Protein AF-A0A2K0W1K9-F1 (afdb_monomer)

Secondary structure (DSSP, 8-state):
-PPPBSSBTTBGGG-BPPGGG-EE-TTS-EE-SHHHH-TTSGGG---TTS------PPPP--SGGGGG--EEEEETHHHHH-SSS---GGG---TT-SEEEEE-EEE-TTT--EEESSTTHHHHHHHHHTT--

Radius of gyration: 25.03 Å; Cα contacts (8 Å, |Δi|>4): 199; chains: 1; bounding box: 48×42×59 Å

Sequence (133 aa):
MLRTAACGKGSLGGKVKCPLNVCCSAYGYCGVEDDFCRAGNADNSCQNGFGSCAKIEPPSCGGCSAFARNIGYYQFANVRERHWNRITPKQIRTEGFTHLYGAFATIDPDTFAVKPWHEDDVKLYKEFTGLKK

Foldseek 3Di:
DQDAAQWACSHDVRQAADPPQAFQFLRRDGDQDCQQPPDDDNRSYGHPPRGDNDDDDDDDDPDPVVVVADEAEDELCLQVPDPPPRAQLLNDDCPPGPYYHYDDWDADPPPRDTGRPDPVCVVSVVSNVVVDD

Nearest PDB structures (foldseek):
  5y2a-assembly1_B  TM=8.809E-01  e=2.616E-02  Ostrinia furnacalis
  5y2c-assembly2_B  TM=8.609E-01  e=2.616E-02  Ostrinia furnacalis
  3wkz-assembly1_A  TM=8.749E-01  e=8.085E-02  Ostrinia furnacalis
  3wqw-assembly1_A  TM=8.053E-01  e=8.640E-02  Ostrinia furnacalis
  2xbu-assembly1_B  TM=3.204E-01  e=2.726E+00  Saccharomyces cerevisiae

Structure (mmCIF, N/CA/C/O backbone):
data_AF-A0A2K0W1K9-F1
#
_entry.id   AF-A0A2K0W1K9-F1
#
loop_
_atom_site.group_PDB
_atom_site.id
_atom_site.type_symbol
_atom_site.label_atom_id
_atom_site.label_alt_id
_atom_site.label_comp_id
_atom_site.label_asym_id
_atom_site.label_entity_id
_atom_site.label_seq_id
_atom_site.pdbx_PDB_ins_code
_atom_site.Cartn_x
_atom_site.Cartn_y
_atom_site.Cartn_z
_atom_site.occupancy
_atom_site.B_iso_or_equiv
_atom_site.auth_seq_id
_atom_site.auth_comp_id
_atom_site.auth_asym_id
_atom_site.auth_atom_id
_atom_site.pdbx_PDB_model_num
ATOM 1 N N . MET A 1 1 ? 31.777 -15.898 -26.075 1.00 48.44 1 MET A N 1
ATOM 2 C CA . MET A 1 1 ? 30.334 -15.591 -25.964 1.00 48.44 1 MET A CA 1
ATOM 3 C C . MET A 1 1 ? 30.170 -14.083 -26.056 1.00 48.44 1 MET A C 1
ATOM 5 O O . MET A 1 1 ? 30.691 -13.393 -25.188 1.00 48.44 1 MET A O 1
ATOM 9 N N . LEU A 1 2 ? 29.537 -13.563 -27.112 1.00 58.50 2 LEU A N 1
ATOM 10 C CA . LEU A 1 2 ? 29.183 -12.141 -27.166 1.00 58.50 2 LEU A CA 1
ATOM 11 C C . LEU A 1 2 ? 28.112 -11.898 -26.094 1.00 58.50 2 LEU A C 1
ATOM 13 O O . LEU A 1 2 ? 27.042 -12.506 -26.148 1.00 58.50 2 LEU A O 1
ATOM 17 N N . ARG A 1 3 ? 28.405 -11.068 -25.090 1.00 63.97 3 ARG A N 1
ATOM 18 C CA . ARG A 1 3 ? 27.390 -10.668 -24.110 1.00 63.97 3 ARG A CA 1
ATOM 19 C C . ARG A 1 3 ? 26.388 -9.766 -24.824 1.00 63.97 3 ARG A C 1
ATOM 21 O O . ARG A 1 3 ? 26.767 -8.731 -25.358 1.00 63.97 3 ARG A O 1
ATOM 28 N N . THR A 1 4 ? 25.136 -10.202 -24.871 1.00 83.94 4 THR A N 1
ATOM 29 C CA . THR A 1 4 ? 24.033 -9.423 -25.440 1.00 83.94 4 THR A CA 1
ATOM 30 C C . THR A 1 4 ? 23.512 -8.474 -24.368 1.00 83.94 4 THR A C 1
ATOM 32 O O . THR A 1 4 ? 23.322 -8.893 -23.227 1.00 83.94 4 THR A O 1
ATOM 35 N N . ALA A 1 5 ? 23.310 -7.205 -24.713 1.00 88.44 5 ALA A N 1
ATOM 36 C CA . ALA A 1 5 ? 22.776 -6.218 -23.782 1.00 88.44 5 ALA A CA 1
ATOM 37 C C . ALA A 1 5 ? 21.287 -6.457 -23.473 1.00 88.44 5 ALA A C 1
ATOM 39 O O . ALA A 1 5 ? 20.568 -7.058 -24.274 1.00 88.44 5 ALA A O 1
ATOM 40 N N . ALA A 1 6 ? 20.802 -5.949 -22.337 1.00 92.50 6 ALA A N 1
ATOM 41 C CA . ALA A 1 6 ? 19.397 -6.091 -21.952 1.00 92.50 6 ALA A CA 1
ATOM 42 C C . ALA A 1 6 ? 18.461 -5.236 -22.827 1.00 92.50 6 ALA A C 1
ATOM 44 O O . ALA A 1 6 ? 17.325 -5.627 -23.082 1.00 92.50 6 ALA A O 1
ATOM 45 N N . CYS A 1 7 ? 18.942 -4.091 -23.317 1.00 94.56 7 CYS A N 1
ATOM 46 C CA . CYS A 1 7 ? 18.199 -3.178 -24.183 1.00 94.56 7 CYS A CA 1
ATOM 47 C C . CYS A 1 7 ? 19.110 -2.524 -25.234 1.00 94.56 7 CYS A C 1
ATOM 49 O O . CYS A 1 7 ? 20.337 -2.649 -25.199 1.00 94.56 7 CYS A O 1
ATOM 51 N N . GLY A 1 8 ? 18.510 -1.801 -26.178 1.00 93.31 8 GLY A N 1
ATOM 52 C CA . GLY A 1 8 ? 19.248 -0.957 -27.109 1.00 93.31 8 GLY A CA 1
ATOM 53 C C . GLY A 1 8 ? 19.777 -1.699 -28.329 1.00 93.31 8 GLY A C 1
ATOM 54 O O . GLY A 1 8 ? 19.422 -2.847 -28.606 1.00 93.31 8 GLY A O 1
ATOM 55 N N . LYS A 1 9 ? 20.675 -1.051 -29.067 1.00 92.25 9 LYS A N 1
ATOM 56 C CA . LYS A 1 9 ? 21.266 -1.588 -30.303 1.00 92.25 9 LYS A CA 1
ATOM 57 C C . LYS A 1 9 ? 22.100 -2.853 -30.072 1.00 92.25 9 LYS A C 1
ATOM 59 O O . LYS A 1 9 ? 22.201 -3.678 -30.972 1.00 92.25 9 LYS A O 1
ATOM 64 N N . GLY A 1 10 ? 22.669 -3.011 -28.873 1.00 90.56 10 GLY A N 1
ATOM 65 C CA . GLY A 1 10 ? 23.445 -4.190 -28.468 1.00 90.56 10 GLY A CA 1
ATOM 66 C C . GLY A 1 10 ? 22.608 -5.360 -27.937 1.00 90.56 10 GLY A C 1
ATOM 67 O O . GLY A 1 10 ? 23.174 -6.374 -27.530 1.00 90.56 10 GLY A O 1
ATOM 68 N N . SER A 1 11 ? 21.280 -5.216 -27.885 1.00 93.06 11 SER A N 1
ATOM 69 C CA . SER A 1 11 ? 20.370 -6.277 -27.443 1.00 93.06 11 SER A CA 1
ATOM 70 C C . SER A 1 11 ? 20.129 -7.338 -28.516 1.00 93.06 11 SER A C 1
ATOM 72 O O . SER A 1 11 ? 20.564 -7.201 -29.662 1.00 93.06 11 SER A O 1
ATOM 74 N N . LEU A 1 12 ? 19.408 -8.404 -28.160 1.00 89.25 12 LEU A N 1
ATOM 75 C CA . LEU A 1 12 ? 19.073 -9.478 -29.090 1.00 89.25 12 LEU A CA 1
ATOM 76 C C . LEU A 1 12 ? 18.251 -8.909 -30.258 1.00 89.25 12 LEU A C 1
ATOM 78 O O . LEU A 1 12 ? 17.145 -8.403 -30.074 1.00 89.25 12 LEU A O 1
ATOM 82 N N . GLY A 1 13 ? 18.821 -8.946 -31.464 1.00 88.50 13 GLY A N 1
ATOM 83 C CA . GLY A 1 13 ? 18.211 -8.347 -32.654 1.00 88.50 13 GLY A CA 1
ATOM 84 C C . GLY A 1 13 ? 18.190 -6.812 -32.666 1.00 88.50 13 GLY A C 1
ATOM 85 O O . GLY A 1 13 ? 17.554 -6.238 -33.546 1.00 88.50 13 GLY A O 1
ATOM 86 N N . GLY A 1 14 ? 18.860 -6.149 -31.714 1.00 91.06 14 GLY A N 1
ATOM 87 C CA . GLY A 1 14 ? 19.068 -4.698 -31.676 1.00 91.06 14 GLY A CA 1
ATOM 88 C C . GLY A 1 14 ? 17.794 -3.860 -31.560 1.00 91.06 14 GLY A C 1
ATOM 89 O O . GLY A 1 14 ? 17.777 -2.716 -32.006 1.00 91.06 14 GLY A O 1
ATOM 90 N N . LYS A 1 15 ? 16.707 -4.436 -31.030 1.00 92.25 15 LYS A N 1
ATOM 91 C CA . LYS A 1 15 ? 15.361 -3.827 -31.009 1.00 92.25 15 LYS A CA 1
ATOM 92 C C . LYS A 1 15 ? 14.708 -3.808 -29.622 1.00 92.25 15 LYS A C 1
ATOM 94 O O . LYS A 1 15 ? 13.598 -3.296 -29.491 1.00 92.25 15 LYS A O 1
ATOM 99 N N . VAL A 1 16 ? 15.364 -4.351 -28.594 1.00 95.31 16 VAL A N 1
ATOM 100 C CA . VAL A 1 16 ? 14.768 -4.492 -27.258 1.00 95.31 16 VAL A CA 1
ATOM 101 C C . VAL A 1 16 ? 14.744 -3.146 -26.536 1.00 95.31 16 VAL A C 1
ATOM 103 O O . VAL A 1 16 ? 15.778 -2.501 -26.372 1.00 95.31 16 VAL A O 1
ATOM 106 N N . LYS A 1 17 ? 13.555 -2.728 -26.095 1.00 95.69 17 LYS A N 1
ATOM 107 C CA . LYS A 1 17 ? 13.334 -1.511 -25.302 1.00 95.69 17 LYS A CA 1
ATOM 108 C C . LYS A 1 17 ? 13.210 -1.840 -23.819 1.00 95.69 17 LYS A C 1
ATOM 110 O O . LYS A 1 17 ? 12.866 -2.965 -23.461 1.00 95.69 17 LYS A O 1
ATOM 115 N N . CYS A 1 18 ? 13.424 -0.842 -22.971 1.00 93.94 18 CYS A N 1
ATOM 116 C CA . CYS A 1 18 ? 13.203 -0.993 -21.540 1.00 93.94 18 CYS A CA 1
ATOM 117 C C . CYS A 1 18 ? 11.705 -1.029 -21.170 1.00 93.94 18 CYS A C 1
ATOM 119 O O . CYS A 1 18 ? 10.907 -0.289 -21.758 1.00 93.94 18 CYS A O 1
ATOM 121 N N . PRO A 1 19 ? 11.307 -1.847 -20.174 1.00 91.62 19 PRO A N 1
ATOM 122 C CA . PRO A 1 19 ? 9.971 -1.793 -19.581 1.00 91.62 19 PRO A CA 1
ATOM 123 C C . PRO A 1 19 ? 9.644 -0.399 -19.031 1.00 91.62 19 PRO A C 1
ATOM 125 O O . PRO A 1 19 ? 10.545 0.368 -18.702 1.00 91.62 19 PRO A O 1
ATOM 128 N N . LEU A 1 20 ? 8.354 -0.059 -18.931 1.00 90.50 20 LEU A N 1
ATOM 129 C CA . LEU A 1 20 ? 7.877 1.250 -18.443 1.00 90.50 20 LEU A CA 1
ATOM 130 C C . LEU A 1 20 ? 8.439 2.467 -19.213 1.00 90.50 20 LEU A C 1
ATOM 132 O O . LEU A 1 20 ? 8.334 3.594 -18.742 1.00 90.50 20 LEU A O 1
ATOM 136 N N . ASN A 1 21 ? 9.013 2.247 -20.404 1.00 91.75 21 ASN A N 1
ATOM 137 C CA . ASN A 1 21 ? 9.648 3.271 -21.236 1.00 91.75 21 ASN A CA 1
ATOM 138 C C . ASN A 1 21 ? 10.774 4.050 -20.524 1.00 91.75 21 ASN A C 1
ATOM 140 O O . ASN A 1 21 ? 11.067 5.189 -20.892 1.00 91.75 21 ASN A O 1
ATOM 144 N N . VAL A 1 22 ? 11.415 3.441 -19.520 1.00 93.00 22 VAL A N 1
ATOM 145 C CA . VAL A 1 22 ? 12.587 4.034 -18.860 1.00 93.00 22 VAL A CA 1
ATOM 146 C C . VAL A 1 22 ? 13.781 4.056 -19.808 1.00 93.00 22 VAL A C 1
ATOM 148 O O . VAL A 1 22 ? 13.768 3.414 -20.860 1.00 93.00 22 VAL A O 1
ATOM 151 N N . CYS A 1 23 ? 14.815 4.812 -19.471 1.00 93.75 23 CYS A N 1
ATOM 152 C CA . CYS A 1 23 ? 15.941 4.988 -20.361 1.00 93.75 23 CYS A CA 1
ATOM 153 C C . CYS A 1 23 ? 16.766 3.704 -20.538 1.00 93.75 23 CYS A C 1
ATOM 155 O O . CYS A 1 23 ? 17.060 3.006 -19.571 1.00 93.75 23 CYS A O 1
ATOM 157 N N . CYS A 1 24 ? 17.185 3.433 -21.778 1.00 94.00 24 CYS A N 1
ATOM 158 C CA . CYS A 1 24 ? 18.219 2.451 -22.080 1.00 94.00 24 CYS A CA 1
ATOM 159 C C . CYS A 1 24 ? 19.581 3.151 -22.177 1.00 94.00 24 CYS A C 1
ATOM 161 O O . CYS A 1 24 ? 19.789 3.927 -23.111 1.00 94.00 24 CYS A O 1
ATOM 163 N N . SER A 1 25 ? 20.502 2.887 -21.250 1.00 91.06 25 SER A N 1
ATOM 164 C CA . SER A 1 25 ? 21.840 3.497 -21.246 1.00 91.06 25 SER A CA 1
ATOM 165 C C . SER A 1 25 ? 22.686 3.061 -22.443 1.00 91.06 25 SER A C 1
ATOM 167 O O . SER A 1 25 ? 22.387 2.060 -23.101 1.00 91.06 25 SER A O 1
ATOM 169 N N . ALA A 1 26 ? 23.799 3.750 -22.703 1.00 88.12 26 ALA A N 1
ATOM 170 C CA . ALA A 1 26 ? 24.754 3.372 -23.750 1.00 88.12 26 ALA A CA 1
ATOM 171 C C . ALA A 1 26 ? 25.307 1.942 -23.573 1.00 88.12 26 ALA A C 1
ATOM 173 O O . ALA A 1 26 ? 25.553 1.245 -24.557 1.00 88.12 26 ALA A O 1
ATOM 174 N N . TYR A 1 27 ? 25.407 1.472 -22.326 1.00 88.69 27 TYR A N 1
ATOM 175 C CA . TYR A 1 27 ? 25.841 0.115 -21.975 1.00 88.69 27 TYR A CA 1
ATOM 176 C C . TYR A 1 27 ? 24.727 -0.941 -22.047 1.00 88.69 27 TYR A C 1
ATOM 178 O O . TYR A 1 27 ? 24.984 -2.127 -21.843 1.00 88.69 27 TYR A O 1
ATOM 186 N N . GLY A 1 28 ? 23.495 -0.525 -22.353 1.00 91.44 28 GLY A N 1
ATOM 187 C CA . GLY A 1 28 ? 22.368 -1.418 -22.590 1.00 91.44 28 GLY A CA 1
ATOM 188 C C . GLY A 1 28 ? 21.712 -1.959 -21.318 1.00 91.44 28 GLY A C 1
ATOM 189 O O . GLY A 1 28 ? 21.282 -3.115 -21.290 1.00 91.44 28 GLY A O 1
ATOM 190 N N . TYR A 1 29 ? 21.621 -1.104 -20.294 1.00 92.06 29 TYR A N 1
ATOM 191 C CA . TYR A 1 29 ? 20.866 -1.324 -19.059 1.00 92.06 29 TYR A CA 1
ATOM 192 C C . TYR A 1 29 ? 19.699 -0.337 -18.951 1.00 92.06 29 TYR A C 1
ATOM 194 O O . TYR A 1 29 ? 19.759 0.762 -19.500 1.00 92.06 29 TYR A O 1
ATOM 202 N N . CYS A 1 30 ? 18.656 -0.721 -18.216 1.00 93.25 30 CYS A N 1
ATOM 203 C CA . CYS A 1 30 ? 17.455 0.087 -18.013 1.00 93.25 30 CYS A CA 1
ATOM 204 C C . CYS A 1 30 ? 17.502 0.844 -16.684 1.00 93.25 30 CYS A C 1
ATOM 206 O O . CYS A 1 30 ? 17.763 0.221 -15.658 1.00 93.25 30 CYS A O 1
ATOM 208 N N . GLY A 1 31 ? 17.195 2.142 -16.698 1.00 91.75 31 GLY A N 1
ATOM 209 C CA . GLY A 1 31 ? 17.183 2.978 -15.495 1.00 91.75 31 GLY A CA 1
ATOM 210 C C . GLY A 1 31 ? 16.592 4.367 -15.729 1.00 91.75 31 GLY A C 1
ATOM 211 O O . GLY A 1 31 ? 16.234 4.729 -16.852 1.00 91.75 31 GLY A O 1
ATOM 212 N N . VAL A 1 32 ? 16.454 5.135 -14.650 1.00 89.44 32 VAL A N 1
ATOM 213 C CA . VAL A 1 32 ? 15.889 6.505 -14.655 1.00 89.44 32 VAL A CA 1
ATOM 214 C C . VAL A 1 32 ? 16.808 7.521 -13.982 1.00 89.44 32 VAL A C 1
ATOM 216 O O . VAL A 1 32 ? 16.548 8.726 -14.008 1.00 89.44 32 VAL A O 1
ATOM 219 N N . GLU A 1 33 ? 17.870 7.030 -13.357 1.00 87.50 33 GLU A N 1
ATOM 220 C CA . GLU A 1 33 ? 18.858 7.810 -12.650 1.00 87.50 33 GLU A CA 1
ATOM 221 C C . GLU A 1 33 ? 19.718 8.610 -13.626 1.00 87.50 33 GLU A C 1
ATOM 223 O O . GLU A 1 33 ? 19.755 8.398 -14.842 1.00 87.50 33 GLU A O 1
ATOM 228 N N . ASP A 1 34 ? 20.453 9.551 -13.061 1.00 85.62 34 ASP A N 1
ATOM 229 C CA . ASP A 1 34 ? 21.283 10.476 -13.814 1.00 85.62 34 ASP A CA 1
ATOM 230 C C . ASP A 1 34 ? 22.371 9.772 -14.649 1.00 85.62 34 ASP A C 1
ATOM 232 O O . ASP A 1 34 ? 22.716 10.266 -15.721 1.00 85.62 34 ASP A O 1
ATOM 236 N N . ASP A 1 35 ? 22.836 8.592 -14.231 1.00 81.06 35 ASP A N 1
ATOM 237 C CA . ASP A 1 35 ? 23.789 7.761 -14.986 1.00 81.06 35 ASP A CA 1
ATOM 238 C C . ASP A 1 35 ? 23.210 7.196 -16.298 1.00 81.06 35 ASP A C 1
ATOM 240 O O . ASP A 1 35 ? 23.955 6.785 -17.185 1.00 81.06 35 ASP A O 1
ATOM 244 N N . PHE A 1 36 ? 21.884 7.200 -16.444 1.00 88.25 36 PHE A N 1
ATOM 245 C CA . PHE A 1 36 ? 21.175 6.796 -17.660 1.00 88.25 36 PHE A CA 1
ATOM 246 C C . PHE A 1 36 ? 20.737 8.009 -18.484 1.00 88.25 36 PHE A C 1
ATOM 248 O O . PHE A 1 36 ? 20.636 7.930 -19.709 1.00 88.25 36 PHE A O 1
ATOM 255 N N . CYS A 1 37 ? 20.433 9.117 -17.800 1.00 85.38 37 CYS A N 1
ATOM 256 C CA . CYS A 1 37 ? 19.663 10.216 -18.365 1.00 85.38 37 CYS A CA 1
ATOM 257 C C . CYS A 1 37 ? 20.375 11.560 -18.493 1.00 85.38 37 CYS A C 1
ATOM 259 O O . CYS A 1 37 ? 19.808 12.484 -19.084 1.00 85.38 37 CYS A O 1
ATOM 261 N N . ARG A 1 38 ? 21.607 11.704 -18.000 1.00 77.56 38 ARG A N 1
ATOM 262 C CA . ARG A 1 38 ? 22.382 12.930 -18.218 1.00 77.56 38 ARG A CA 1
ATOM 263 C C . ARG A 1 38 ? 22.966 12.967 -19.630 1.00 77.56 38 ARG A C 1
ATOM 265 O O . ARG A 1 38 ? 23.871 12.213 -19.978 1.00 77.56 38 ARG A O 1
ATOM 272 N N . ALA A 1 39 ? 22.498 13.921 -20.432 1.00 60.81 39 ALA A N 1
ATOM 273 C CA . ALA A 1 39 ? 23.146 14.287 -21.685 1.00 60.81 39 ALA A CA 1
ATOM 274 C C . ALA A 1 39 ? 24.468 15.013 -21.380 1.00 60.81 39 ALA A C 1
ATOM 276 O O . ALA A 1 39 ? 24.460 16.086 -20.781 1.00 60.81 39 ALA A O 1
ATOM 277 N N . GLY A 1 40 ? 25.604 14.430 -21.766 1.00 54.25 40 GLY A N 1
ATOM 278 C CA . GLY A 1 40 ? 26.900 15.095 -21.592 1.00 54.25 40 GLY A CA 1
ATOM 279 C C . GLY A 1 40 ? 28.121 14.238 -21.897 1.00 54.25 40 GLY A C 1
ATOM 280 O O . GLY A 1 40 ? 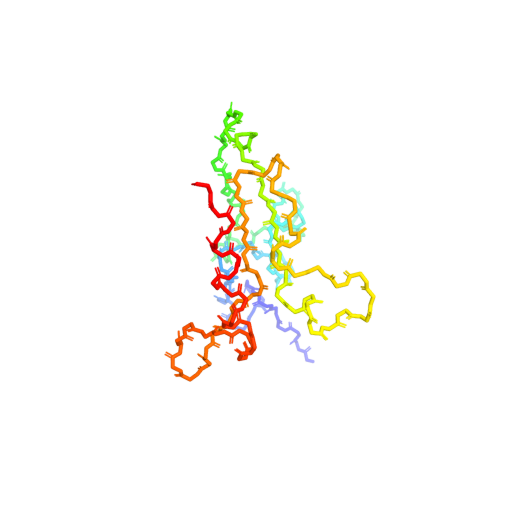29.094 14.762 -22.420 1.00 54.25 40 GLY A O 1
ATOM 281 N N . ASN A 1 41 ? 28.047 12.925 -21.674 1.00 54.19 41 ASN A N 1
ATOM 282 C CA . ASN A 1 41 ? 29.110 11.981 -22.022 1.00 54.19 41 ASN A CA 1
ATOM 283 C C . ASN A 1 41 ? 28.487 10.838 -22.832 1.00 54.19 41 ASN A C 1
ATOM 285 O O . ASN A 1 41 ? 27.440 10.322 -22.440 1.00 54.19 41 ASN A O 1
ATOM 289 N N . ALA A 1 42 ? 29.097 10.451 -23.958 1.00 56.34 42 ALA A N 1
ATOM 290 C CA . ALA A 1 42 ? 28.593 9.380 -24.831 1.00 56.34 42 ALA A CA 1
ATOM 291 C C . ALA A 1 42 ? 28.293 8.072 -24.064 1.00 56.34 42 ALA A C 1
ATOM 293 O O . ALA A 1 42 ? 27.372 7.341 -24.426 1.00 56.34 42 ALA A O 1
ATOM 294 N N . ASP A 1 43 ? 29.001 7.867 -22.954 1.00 57.84 43 ASP A N 1
ATOM 295 C CA . ASP A 1 43 ? 28.923 6.730 -22.040 1.00 57.84 43 ASP A CA 1
ATOM 296 C C . ASP A 1 43 ? 27.637 6.660 -21.189 1.00 57.84 43 ASP A C 1
ATOM 298 O O . ASP A 1 43 ? 27.189 5.567 -20.856 1.00 57.84 43 ASP A O 1
ATOM 302 N N . ASN A 1 44 ? 26.982 7.789 -20.889 1.00 63.38 44 ASN A N 1
ATOM 303 C CA . ASN A 1 44 ? 25.813 7.851 -19.986 1.00 63.38 44 ASN A CA 1
ATOM 304 C C . ASN A 1 44 ? 24.542 8.348 -20.695 1.00 63.38 44 ASN A C 1
ATOM 306 O O . ASN A 1 44 ? 23.610 8.852 -20.071 1.00 63.38 44 ASN A O 1
ATOM 310 N N . SER A 1 45 ? 24.518 8.254 -22.027 1.00 80.88 45 SER A N 1
ATOM 311 C CA . SER A 1 45 ? 23.410 8.757 -22.834 1.00 80.88 45 SER A CA 1
ATOM 312 C C . SER A 1 45 ? 22.309 7.718 -23.038 1.00 80.88 45 SER A C 1
ATOM 314 O O . SER A 1 45 ? 22.564 6.521 -23.211 1.00 80.88 45 SER A O 1
ATOM 316 N N . CYS A 1 46 ? 21.070 8.203 -23.076 1.00 90.19 46 CYS A N 1
ATOM 317 C CA . CYS A 1 46 ? 19.924 7.390 -23.433 1.00 90.19 46 CYS A CA 1
ATOM 318 C C . CYS A 1 46 ? 19.936 7.032 -24.917 1.00 90.19 46 CYS A C 1
ATOM 320 O O . CYS A 1 46 ? 19.956 7.912 -25.780 1.00 90.19 46 CYS A O 1
ATOM 322 N N . GLN A 1 47 ? 19.868 5.742 -25.240 1.00 90.69 47 GLN A N 1
ATOM 323 C CA . GLN A 1 47 ? 19.785 5.295 -26.623 1.00 90.69 47 GLN A CA 1
ATOM 324 C C . GLN A 1 47 ? 18.446 5.721 -27.244 1.00 90.69 47 GLN A C 1
ATOM 326 O O . GLN A 1 47 ? 17.379 5.213 -26.891 1.00 90.69 47 GLN A O 1
ATOM 331 N N . ASN A 1 48 ? 18.515 6.623 -28.226 1.00 89.50 48 ASN A N 1
ATOM 332 C CA . ASN A 1 48 ? 17.351 7.116 -28.965 1.00 89.50 48 ASN A CA 1
ATOM 333 C C . ASN A 1 48 ? 16.489 5.968 -29.512 1.00 89.50 48 ASN A C 1
ATOM 335 O O . ASN A 1 48 ? 16.980 5.091 -30.224 1.00 89.50 48 ASN A O 1
ATOM 339 N N . GLY A 1 49 ? 15.191 6.000 -29.198 1.00 90.25 49 GLY A N 1
ATOM 340 C CA . GLY A 1 49 ? 14.211 5.001 -29.633 1.00 90.25 49 GLY A CA 1
ATOM 341 C C . GLY A 1 49 ? 14.075 3.775 -28.722 1.00 90.25 49 GLY A C 1
ATOM 342 O O . GLY A 1 49 ? 13.168 2.971 -28.950 1.00 90.25 49 GLY A O 1
ATOM 343 N N . PHE A 1 50 ? 14.906 3.650 -27.680 1.00 93.31 50 PHE A N 1
ATOM 344 C CA . PHE A 1 50 ? 14.926 2.496 -26.769 1.00 93.31 50 PHE A CA 1
ATOM 345 C C . PHE A 1 50 ? 14.455 2.793 -25.339 1.00 93.31 50 PHE A C 1
ATOM 347 O O . PHE A 1 50 ? 14.389 1.873 -24.522 1.00 93.31 50 PHE A O 1
ATOM 354 N N . GLY A 1 51 ? 14.095 4.045 -25.060 1.00 92.31 51 GLY A N 1
ATOM 355 C CA . GLY A 1 51 ? 13.616 4.509 -23.763 1.00 92.31 51 GLY A CA 1
ATOM 356 C C . GLY A 1 51 ? 13.442 6.025 -23.729 1.00 92.31 51 GLY A C 1
ATOM 357 O O . GLY A 1 51 ? 13.657 6.699 -24.740 1.00 92.31 51 GLY A O 1
ATOM 358 N N . SER A 1 52 ? 13.066 6.554 -22.567 1.00 89.38 52 SER A N 1
ATOM 359 C CA . SER A 1 52 ? 12.897 7.986 -22.329 1.00 89.38 52 SER A CA 1
ATOM 360 C C . SER A 1 52 ? 13.497 8.412 -20.992 1.00 89.38 52 SER A C 1
ATOM 362 O O . SER A 1 52 ? 13.444 7.678 -20.009 1.00 89.38 52 SER A O 1
ATOM 364 N N . CYS A 1 53 ? 14.016 9.638 -20.968 1.00 88.62 53 CYS A N 1
ATOM 365 C CA . CYS A 1 53 ? 14.440 10.343 -19.757 1.00 88.62 53 CYS A CA 1
ATOM 366 C C . CYS A 1 53 ? 13.420 11.375 -19.278 1.00 88.62 53 CYS A C 1
ATOM 368 O O . CYS A 1 53 ? 13.724 12.203 -18.421 1.00 88.62 53 CYS A O 1
ATOM 370 N N . ALA A 1 54 ? 12.213 11.351 -19.848 1.00 86.56 54 ALA A N 1
ATOM 371 C CA . ALA A 1 54 ? 11.120 12.186 -19.390 1.00 86.56 54 ALA A CA 1
ATOM 372 C C . ALA A 1 54 ? 10.771 11.814 -17.942 1.00 86.56 54 ALA A C 1
ATOM 374 O O . ALA A 1 54 ? 10.251 10.730 -17.676 1.00 86.56 54 ALA A O 1
ATOM 375 N N . LYS A 1 55 ? 11.058 12.728 -17.013 1.00 81.31 55 LYS A N 1
ATOM 376 C CA . LYS A 1 55 ? 10.600 12.632 -15.629 1.00 81.31 55 LYS A CA 1
ATOM 377 C C . LYS A 1 55 ? 9.155 13.126 -15.587 1.00 81.31 55 LYS A C 1
ATOM 379 O O . LYS A 1 55 ? 8.866 14.248 -15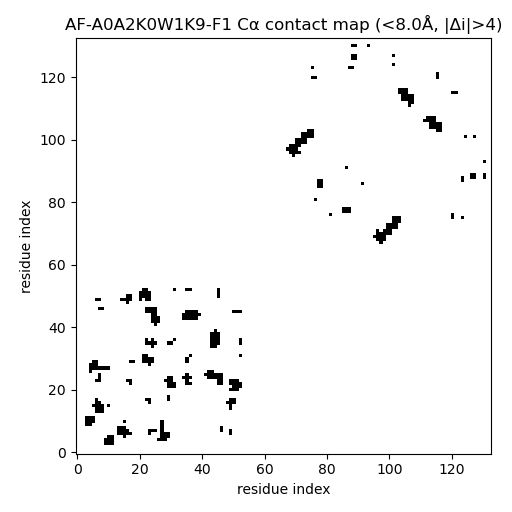.998 1.00 81.31 55 LYS A O 1
ATOM 384 N N . ILE A 1 56 ? 8.243 12.259 -15.154 1.00 80.81 56 ILE A N 1
ATOM 385 C CA . ILE A 1 56 ? 6.875 12.667 -14.835 1.00 80.81 56 ILE A CA 1
ATOM 386 C C . ILE A 1 56 ? 6.945 13.256 -13.435 1.00 80.81 56 ILE A C 1
ATOM 388 O O . ILE A 1 56 ? 7.094 12.516 -12.463 1.00 80.81 56 ILE A O 1
ATOM 392 N N . GLU A 1 57 ? 6.878 14.580 -13.342 1.00 80.75 57 GLU A N 1
ATOM 393 C CA . GLU A 1 57 ? 6.788 15.232 -12.043 1.00 80.75 57 GLU A CA 1
ATOM 394 C C . GLU A 1 57 ? 5.465 14.821 -11.387 1.00 80.75 57 GLU A C 1
ATOM 396 O O . GLU A 1 57 ? 4.398 14.984 -11.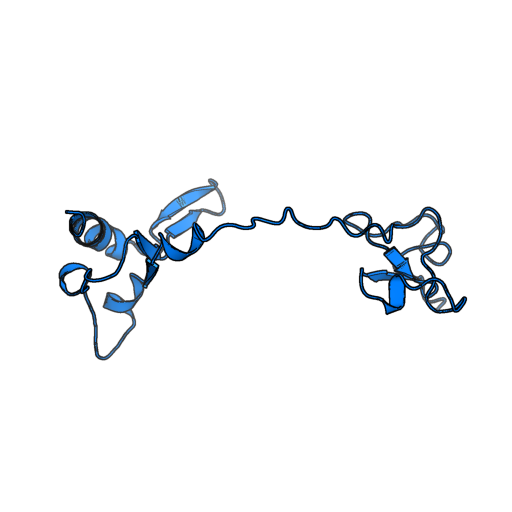998 1.00 80.75 57 GLU A O 1
ATOM 401 N N . PRO A 1 58 ? 5.501 14.243 -10.174 1.00 79.62 58 PRO A N 1
ATOM 402 C CA . PRO A 1 58 ? 4.275 13.919 -9.475 1.00 79.62 58 PRO A CA 1
ATOM 403 C C . PRO A 1 58 ? 3.494 15.218 -9.230 1.00 79.62 58 PRO A C 1
ATOM 405 O O . PRO A 1 58 ? 4.100 16.265 -8.979 1.00 79.62 58 PRO A O 1
ATOM 408 N N . PRO A 1 59 ? 2.151 15.183 -9.280 1.00 81.94 59 PRO A N 1
ATOM 409 C CA . PRO A 1 59 ? 1.357 16.352 -8.935 1.00 81.94 59 PRO A CA 1
ATOM 410 C C . PRO A 1 59 ? 1.738 16.826 -7.529 1.00 81.94 59 PRO A C 1
ATOM 412 O O . PRO A 1 59 ? 1.755 16.039 -6.579 1.00 81.94 59 PRO A O 1
ATOM 415 N N . SER A 1 60 ? 2.059 18.112 -7.397 1.00 79.00 60 SER A N 1
ATOM 416 C CA . SER A 1 60 ? 2.367 18.718 -6.108 1.00 79.00 60 SER A CA 1
ATOM 417 C C . SER A 1 60 ? 1.092 19.274 -5.474 1.00 79.00 60 SER A C 1
ATOM 419 O O . SER A 1 60 ? 0.293 19.966 -6.105 1.00 79.00 60 SER A O 1
ATOM 421 N N . CYS A 1 61 ? 0.889 18.956 -4.198 1.00 77.25 61 CYS A N 1
ATOM 422 C CA . CYS A 1 61 ? -0.236 19.448 -3.411 1.00 77.25 61 CYS A CA 1
ATOM 423 C C . CYS A 1 61 ? 0.302 20.444 -2.377 1.00 77.25 61 CYS A C 1
ATOM 425 O O . CYS A 1 61 ? 0.954 20.040 -1.420 1.00 77.25 61 CYS A O 1
ATOM 427 N N . GLY A 1 62 ? 0.029 21.740 -2.541 1.00 77.88 62 GLY A N 1
ATOM 428 C CA . GLY A 1 62 ? 0.522 22.803 -1.646 1.00 77.88 62 GLY A CA 1
ATOM 429 C C . GLY A 1 62 ? -0.276 23.000 -0.348 1.00 77.88 62 GLY A C 1
ATOM 430 O O . GLY A 1 62 ? -0.319 24.111 0.169 1.00 77.88 62 GLY A O 1
ATOM 431 N N . GLY A 1 63 ? -0.972 21.973 0.148 1.00 81.44 63 GLY A N 1
ATOM 432 C CA . GLY A 1 63 ? -1.932 22.099 1.250 1.00 81.44 63 GLY A CA 1
ATOM 433 C C . GLY A 1 63 ? -1.581 21.282 2.493 1.00 81.44 63 GLY A C 1
ATOM 434 O O . GLY A 1 63 ? -0.917 20.254 2.429 1.00 81.44 63 GLY A O 1
ATOM 435 N N . CYS A 1 64 ? -2.127 21.699 3.633 1.00 79.94 64 CYS A N 1
ATOM 436 C CA . CYS A 1 64 ? -1.988 21.030 4.930 1.00 79.94 64 CYS A CA 1
ATOM 437 C 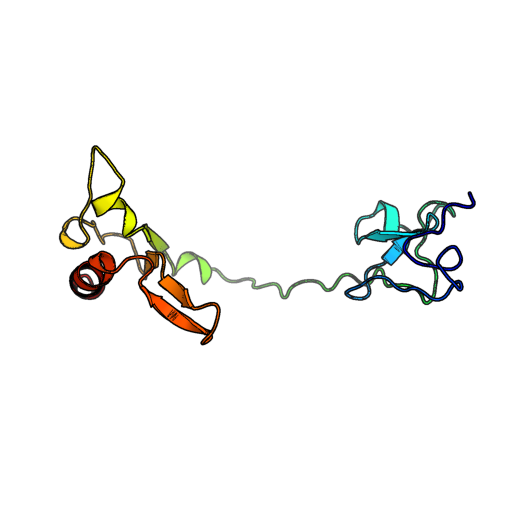C . CYS A 1 64 ? -2.987 19.875 5.147 1.00 79.94 64 CYS A C 1
ATOM 439 O O . CYS A 1 64 ? -3.156 19.404 6.269 1.00 79.94 64 CYS A O 1
ATOM 441 N N . SER A 1 65 ? -3.673 19.414 4.096 1.00 81.19 65 SER A N 1
ATOM 442 C CA . SER A 1 65 ? -4.729 18.392 4.183 1.00 81.19 65 SER A CA 1
ATOM 443 C C . SER A 1 65 ? -4.228 17.053 4.734 1.00 81.19 65 SER A C 1
ATOM 445 O O . SER A 1 65 ? -4.992 16.332 5.373 1.00 81.19 65 SER A O 1
ATOM 447 N N . ALA A 1 66 ? -2.938 16.748 4.563 1.00 78.19 66 ALA A N 1
ATOM 448 C CA . ALA A 1 66 ? -2.293 15.598 5.189 1.00 78.19 66 ALA A CA 1
ATOM 449 C C . ALA A 1 66 ? -2.340 15.662 6.728 1.00 78.19 66 ALA A C 1
ATOM 451 O O . ALA A 1 66 ? -2.572 14.640 7.366 1.00 78.19 66 ALA A O 1
ATOM 452 N N . PHE A 1 67 ? -2.216 16.853 7.328 1.00 84.00 67 PHE A N 1
ATOM 453 C CA . PHE A 1 67 ? -2.253 17.036 8.786 1.00 84.00 67 PHE A CA 1
ATOM 454 C C . PHE A 1 67 ? -3.656 16.887 9.385 1.00 84.00 67 PHE A C 1
ATOM 456 O O . PHE A 1 67 ? -3.790 16.689 10.589 1.00 84.00 67 PHE A O 1
ATOM 463 N N . ALA A 1 68 ? -4.710 16.918 8.562 1.00 87.25 68 ALA A N 1
ATOM 464 C CA . ALA A 1 68 ? -6.066 16.603 9.012 1.00 87.25 68 ALA A CA 1
ATOM 465 C C . ALA A 1 68 ? -6.254 15.102 9.310 1.00 87.25 68 ALA A C 1
ATOM 467 O O . ALA A 1 68 ? -7.306 14.686 9.801 1.00 87.25 68 ALA A O 1
ATOM 468 N N . ARG A 1 69 ? -5.263 14.262 8.983 1.00 91.25 69 ARG A N 1
ATOM 469 C CA . ARG A 1 69 ? -5.326 12.817 9.174 1.00 91.25 69 ARG A CA 1
ATOM 470 C C . ARG A 1 69 ? -4.224 12.351 10.114 1.00 91.25 69 ARG A C 1
ATOM 472 O O . ARG A 1 69 ? -3.048 12.542 9.841 1.00 91.25 69 ARG A O 1
ATOM 479 N N . ASN A 1 70 ? -4.621 11.664 11.178 1.00 93.75 70 ASN A N 1
ATOM 480 C CA . ASN A 1 70 ? -3.718 10.863 11.990 1.00 93.75 70 ASN A CA 1
ATOM 481 C C . ASN A 1 70 ? -4.196 9.413 11.909 1.00 93.75 70 ASN A C 1
ATOM 483 O O . ASN A 1 70 ? -5.284 9.089 12.395 1.00 93.75 70 ASN A O 1
ATOM 487 N N . ILE A 1 71 ? -3.431 8.580 11.205 1.00 95.44 71 ILE A N 1
ATOM 488 C CA . ILE A 1 71 ? -3.828 7.225 10.816 1.00 95.44 71 ILE A CA 1
ATOM 489 C C . ILE A 1 71 ? -2.969 6.222 11.579 1.00 95.44 71 ILE A C 1
ATOM 491 O O . ILE A 1 71 ? -1.751 6.200 11.418 1.00 95.44 71 ILE A O 1
ATOM 495 N N . GLY A 1 72 ? -3.607 5.372 12.378 1.00 95.69 72 GLY A N 1
ATOM 496 C CA . GLY A 1 72 ? -2.949 4.242 13.030 1.00 95.69 72 GLY A CA 1
ATOM 497 C C . GLY A 1 72 ? -3.208 2.934 12.286 1.00 95.69 72 GLY A C 1
ATOM 498 O O . GLY A 1 72 ? -4.309 2.704 11.790 1.00 95.69 72 GLY A O 1
ATOM 499 N N . TYR A 1 73 ? -2.211 2.053 12.248 1.00 96.94 73 TYR A N 1
ATOM 500 C CA . TYR A 1 73 ? -2.369 0.674 11.782 1.00 96.94 73 TYR A CA 1
ATOM 501 C C . TYR A 1 73 ? -2.352 -0.268 12.981 1.00 96.94 73 TYR A C 1
ATOM 503 O O . TYR A 1 73 ? -1.450 -0.203 13.816 1.00 96.94 73 TYR A O 1
ATOM 511 N N . TYR A 1 74 ? -3.336 -1.158 13.058 1.00 96.31 74 TYR A N 1
ATOM 512 C CA . TYR A 1 74 ? -3.423 -2.172 14.099 1.00 96.31 74 TYR A CA 1
ATOM 513 C C . TYR A 1 74 ? -3.343 -3.561 13.482 1.00 96.31 74 TYR A C 1
ATOM 515 O O . TYR A 1 74 ? -4.206 -3.948 12.700 1.00 96.31 74 TYR A O 1
ATOM 523 N N . GLN A 1 75 ? -2.316 -4.320 13.854 1.00 95.56 75 GLN A N 1
ATOM 524 C CA . GLN A 1 75 ? -2.128 -5.674 13.355 1.00 95.56 75 GLN A CA 1
ATOM 525 C C . GLN A 1 75 ? -2.927 -6.678 14.205 1.00 95.56 75 GLN A C 1
ATOM 527 O O . GLN A 1 75 ? -2.603 -6.871 15.375 1.00 95.56 75 GLN A O 1
ATOM 532 N N . PHE A 1 76 ? -3.930 -7.359 13.642 1.00 95.19 76 PHE A N 1
ATOM 533 C CA . PHE A 1 76 ? -4.764 -8.344 14.355 1.00 95.19 76 PHE A CA 1
ATOM 534 C C . PHE A 1 76 ? -3.953 -9.512 14.925 1.00 95.19 76 PHE A C 1
ATOM 536 O O . PHE A 1 76 ? -4.219 -9.979 16.035 1.00 95.19 76 PHE A O 1
ATOM 543 N N . ALA A 1 77 ? -2.881 -9.890 14.222 1.00 93.75 77 ALA A N 1
ATOM 544 C CA . ALA A 1 77 ? -1.903 -10.871 14.677 1.00 93.75 77 ALA A CA 1
ATOM 545 C C . ALA A 1 77 ? -1.320 -10.552 16.066 1.00 93.75 77 ALA A C 1
ATOM 547 O O . ALA A 1 77 ? -0.902 -11.467 16.766 1.00 93.75 77 ALA A O 1
ATOM 548 N N . ASN A 1 78 ? -1.362 -9.294 16.527 1.00 93.12 78 ASN A N 1
ATOM 549 C CA . ASN A 1 78 ? -0.930 -8.894 17.867 1.00 93.12 78 ASN A CA 1
ATOM 550 C C . ASN A 1 78 ? -1.556 -9.735 18.992 1.00 93.12 78 ASN A C 1
ATOM 552 O O . ASN A 1 78 ? -0.884 -10.026 19.978 1.00 93.12 78 ASN A O 1
ATOM 556 N N . VAL A 1 79 ? -2.826 -10.132 18.859 1.00 93.06 79 VAL A N 1
ATOM 557 C CA . VAL A 1 79 ? -3.522 -10.924 19.890 1.00 93.06 79 VAL A CA 1
ATOM 558 C C . VAL A 1 79 ? -3.007 -12.367 19.937 1.00 93.06 79 VAL A C 1
ATOM 560 O O . VAL A 1 79 ? -2.923 -12.952 21.017 1.00 93.06 79 VAL A O 1
ATOM 563 N N . ARG A 1 80 ? -2.634 -12.924 18.781 1.00 91.56 80 ARG A N 1
ATOM 564 C CA . ARG A 1 80 ? -2.192 -14.316 18.624 1.00 91.56 80 ARG A CA 1
ATOM 565 C C . ARG A 1 80 ? -0.682 -14.481 18.816 1.00 91.56 80 ARG A C 1
ATOM 567 O O . ARG A 1 80 ? -0.252 -15.403 19.499 1.00 91.56 80 ARG A O 1
ATOM 574 N N . GLU A 1 81 ? 0.115 -13.593 18.228 1.00 92.50 81 GLU A N 1
ATOM 575 C CA . GLU A 1 81 ? 1.555 -13.793 18.010 1.00 92.50 81 GLU A CA 1
ATOM 576 C C . GLU A 1 81 ? 2.441 -13.088 19.038 1.00 92.50 81 GLU A C 1
ATOM 578 O O . GLU A 1 81 ? 3.552 -13.543 19.301 1.00 92.50 81 GLU A O 1
ATOM 583 N N . ARG A 1 82 ? 1.982 -12.005 19.681 1.00 91.94 82 ARG A N 1
ATOM 584 C CA . ARG A 1 82 ? 2.779 -11.410 20.764 1.00 91.94 82 ARG A CA 1
ATOM 585 C C . ARG A 1 82 ? 2.720 -12.284 22.007 1.00 91.94 82 ARG A C 1
ATOM 587 O O . ARG A 1 82 ? 1.648 -12.725 22.398 1.00 91.94 82 ARG A O 1
ATOM 594 N N . HIS A 1 83 ? 3.844 -12.491 22.685 1.00 91.56 83 HIS A N 1
ATOM 595 C CA . HIS A 1 83 ? 3.867 -13.204 23.971 1.00 91.56 83 HIS A CA 1
ATOM 596 C C . HIS A 1 83 ? 3.505 -12.300 25.157 1.00 91.56 83 HIS A C 1
ATOM 598 O O . HIS A 1 83 ? 2.846 -12.743 26.092 1.00 91.56 83 HIS A O 1
ATOM 604 N N . TRP A 1 84 ? 3.874 -11.020 25.084 1.00 90.62 84 TRP A N 1
ATOM 605 C CA . TRP A 1 84 ? 3.653 -10.013 26.124 1.00 90.62 84 TRP A CA 1
ATOM 606 C C . TRP A 1 84 ? 3.037 -8.755 25.523 1.00 90.62 84 TRP A C 1
ATOM 608 O O . TRP A 1 84 ? 3.145 -8.532 24.316 1.00 90.62 84 TRP A O 1
ATOM 618 N N . ASN A 1 85 ? 2.409 -7.924 26.361 1.00 91.00 85 ASN A N 1
ATOM 619 C CA . ASN A 1 85 ? 1.749 -6.685 25.933 1.00 91.00 85 ASN A CA 1
ATOM 620 C C . ASN A 1 85 ? 0.784 -6.913 24.758 1.00 91.00 85 ASN A C 1
ATOM 622 O O . ASN A 1 85 ? 0.747 -6.150 23.791 1.00 91.00 85 ASN A O 1
ATOM 626 N N . ARG A 1 86 ? 0.006 -7.999 24.841 1.00 94.38 86 ARG A N 1
ATOM 627 C CA . ARG A 1 86 ? -1.121 -8.236 23.940 1.00 94.38 86 ARG A CA 1
ATOM 628 C C . ARG A 1 86 ? -2.145 -7.133 24.168 1.00 94.38 86 ARG A C 1
ATOM 630 O O . ARG A 1 86 ? -2.597 -6.919 25.288 1.00 94.38 86 ARG A O 1
ATOM 637 N N . ILE A 1 87 ? -2.503 -6.459 23.089 1.00 94.44 87 ILE A N 1
ATOM 638 C CA . ILE A 1 87 ? -3.502 -5.392 23.059 1.00 94.44 87 ILE A CA 1
ATOM 639 C C . ILE A 1 87 ? -4.630 -5.904 22.183 1.00 94.44 87 ILE A C 1
ATOM 641 O O . ILE A 1 87 ? -4.437 -6.084 20.980 1.00 94.44 87 ILE A O 1
ATOM 645 N N . THR A 1 88 ? -5.777 -6.182 22.786 1.00 94.31 88 THR A N 1
ATOM 646 C CA . THR A 1 88 ? -7.017 -6.489 22.059 1.00 94.31 88 THR A CA 1
ATOM 647 C C . THR A 1 88 ? -7.605 -5.211 21.457 1.00 94.31 88 THR A C 1
ATOM 649 O O . THR A 1 88 ? -7.279 -4.120 21.934 1.00 94.31 88 THR A O 1
ATOM 652 N N . PRO A 1 89 ? -8.494 -5.295 20.448 1.00 95.25 89 PRO A N 1
ATOM 653 C CA . PRO A 1 89 ? -9.093 -4.101 19.860 1.00 95.25 89 PRO A CA 1
ATOM 654 C C . PRO A 1 89 ? -9.757 -3.183 20.894 1.00 95.25 89 PRO A C 1
ATOM 656 O O . PRO A 1 89 ? -9.551 -1.977 20.861 1.00 95.25 89 PRO A O 1
ATOM 659 N N . LYS A 1 90 ? -10.450 -3.743 21.893 1.00 93.19 90 LYS A N 1
ATOM 660 C CA . LYS A 1 90 ? -11.096 -2.975 22.975 1.00 93.19 90 LYS A CA 1
ATOM 661 C C . LYS A 1 90 ? -10.129 -2.171 23.853 1.00 93.19 90 LYS A C 1
ATOM 663 O O . LYS A 1 90 ? -10.556 -1.235 24.518 1.00 93.19 90 LYS A O 1
ATOM 668 N N . GLN A 1 91 ? -8.851 -2.544 23.890 1.00 94.62 91 GLN A N 1
ATOM 669 C CA . GLN A 1 91 ? -7.817 -1.854 24.669 1.00 94.62 91 GLN A CA 1
ATOM 670 C C . GLN A 1 91 ? -7.110 -0.752 23.865 1.00 94.62 91 GLN A C 1
ATOM 672 O O . GLN A 1 91 ? -6.242 -0.064 24.404 1.00 94.62 91 GLN A O 1
ATOM 677 N N . ILE A 1 92 ? -7.445 -0.582 22.581 1.00 95.12 92 ILE A N 1
ATOM 678 C CA . ILE A 1 92 ? -6.865 0.468 21.747 1.00 95.12 92 ILE A CA 1
ATOM 679 C C . ILE A 1 92 ? -7.359 1.827 22.241 1.00 95.12 92 ILE A C 1
ATOM 681 O O . ILE A 1 92 ? -8.553 2.123 22.243 1.00 95.12 92 ILE A O 1
ATOM 685 N N . ARG A 1 93 ? -6.409 2.684 22.610 1.00 94.44 93 ARG A N 1
ATOM 686 C CA . ARG A 1 93 ? -6.667 4.093 22.899 1.00 94.44 93 ARG A CA 1
ATOM 687 C C . ARG A 1 93 ? -6.833 4.850 21.588 1.00 94.44 93 ARG A C 1
ATOM 689 O O . ARG A 1 93 ? -5.888 4.970 20.814 1.00 94.44 93 ARG A O 1
ATOM 696 N N . THR A 1 94 ? -8.051 5.317 21.331 1.00 94.31 94 THR A N 1
ATOM 697 C CA . THR A 1 94 ? -8.414 5.988 20.068 1.00 94.31 94 THR A CA 1
ATOM 698 C C . THR A 1 94 ? -8.121 7.489 20.071 1.00 94.31 94 THR A C 1
ATOM 700 O O . THR A 1 94 ? -8.222 8.134 19.030 1.00 94.31 94 THR A O 1
ATOM 703 N N . GLU A 1 95 ? -7.760 8.062 21.225 1.00 94.25 95 GLU A N 1
ATOM 704 C CA . GLU A 1 95 ? -7.472 9.492 21.349 1.00 94.25 95 GLU A CA 1
ATOM 705 C C . GLU A 1 95 ? -6.382 9.938 20.361 1.00 94.25 95 GLU A C 1
ATOM 707 O O . GLU A 1 95 ? -5.290 9.378 20.317 1.00 94.25 95 GLU A O 1
ATOM 712 N N . GLY A 1 96 ? -6.679 10.977 19.576 1.00 92.12 96 GLY A N 1
ATOM 713 C CA . GLY A 1 96 ? -5.738 11.569 18.625 1.00 92.12 96 GLY A CA 1
ATOM 714 C C . GLY 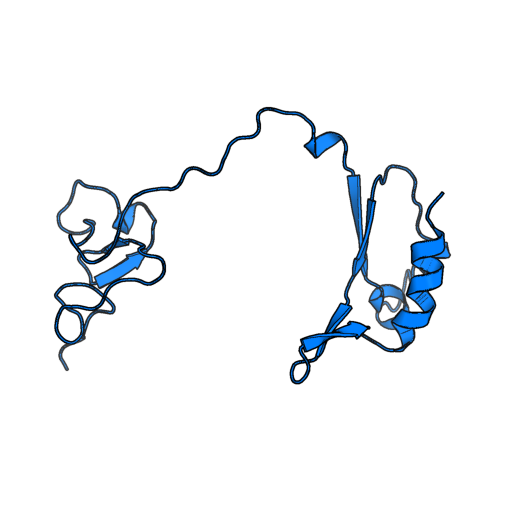A 1 96 ? -5.697 10.903 17.249 1.00 92.12 96 GLY A C 1
ATOM 715 O O . GLY A 1 96 ? -5.154 11.513 16.330 1.00 92.12 96 GLY A O 1
ATOM 716 N N . PHE A 1 97 ? -6.299 9.724 17.063 1.00 94.25 97 PHE A N 1
ATOM 717 C CA . PHE A 1 97 ? -6.463 9.125 15.738 1.00 94.25 97 PHE A CA 1
ATOM 718 C C . PHE A 1 97 ? -7.729 9.637 15.059 1.00 94.25 97 PHE A C 1
ATOM 720 O O . PHE A 1 97 ? -8.801 9.680 15.660 1.00 94.25 97 PHE A O 1
ATOM 727 N N . THR A 1 98 ? -7.616 9.981 13.777 1.00 94.06 98 THR A N 1
ATOM 728 C CA . THR A 1 98 ? -8.790 10.234 12.932 1.00 94.06 98 THR A CA 1
ATOM 729 C C . THR A 1 98 ? -9.195 8.994 12.146 1.00 94.06 98 THR A C 1
ATOM 731 O O . THR A 1 98 ? -10.357 8.861 11.780 1.00 94.06 98 THR A O 1
ATOM 734 N N . HIS A 1 99 ? -8.254 8.076 11.898 1.00 94.56 99 HIS A N 1
ATOM 735 C CA . HIS A 1 99 ? -8.511 6.797 11.242 1.00 94.56 99 HIS A CA 1
ATOM 736 C C . HIS A 1 99 ? -7.705 5.684 11.914 1.00 94.56 99 HIS A C 1
ATOM 738 O O . HIS A 1 99 ? -6.566 5.889 12.337 1.00 94.56 99 HIS A O 1
ATOM 744 N N . LEU A 1 100 ? -8.277 4.484 11.944 1.00 96.19 100 LEU A N 1
ATOM 745 C CA . LEU A 1 100 ? -7.584 3.260 12.326 1.00 96.19 100 LEU A CA 1
ATOM 746 C C . LEU A 1 100 ? -7.801 2.206 11.244 1.00 96.19 100 LEU A C 1
ATOM 748 O O . LEU A 1 100 ? -8.940 1.917 10.877 1.00 96.19 100 LEU A O 1
ATOM 752 N N . TYR A 1 101 ? -6.716 1.626 10.741 1.00 96.88 101 TYR A N 1
ATOM 753 C CA . TYR A 1 101 ? -6.746 0.551 9.753 1.00 96.88 101 TYR A CA 1
ATOM 754 C C . TYR A 1 101 ? -6.421 -0.783 10.417 1.00 96.88 101 TYR A C 1
ATOM 756 O O . TYR A 1 101 ? -5.374 -0.949 11.044 1.00 96.88 101 TYR A O 1
ATOM 764 N N . GLY A 1 102 ? -7.344 -1.734 10.280 1.00 95.50 102 GLY A N 1
ATOM 765 C CA . GLY A 1 102 ? -7.153 -3.107 10.726 1.00 95.50 102 GLY A CA 1
ATOM 766 C C . GLY A 1 102 ? -6.317 -3.871 9.706 1.00 95.50 102 GLY A C 1
ATOM 767 O O . GLY A 1 102 ? -6.709 -3.983 8.547 1.00 95.50 102 GLY A O 1
ATOM 768 N N . ALA A 1 103 ? -5.173 -4.384 10.138 1.00 95.19 103 ALA A N 1
ATOM 769 C CA . ALA A 1 103 ? -4.180 -5.030 9.299 1.00 95.19 103 ALA A CA 1
ATOM 770 C C . ALA A 1 103 ? -3.976 -6.498 9.731 1.00 95.19 103 ALA A C 1
ATOM 772 O O . ALA A 1 103 ? -3.868 -6.792 10.916 1.00 95.19 103 ALA A O 1
ATOM 773 N N . PHE A 1 104 ? -3.915 -7.483 8.845 1.00 94.31 104 PHE A N 1
ATOM 774 C CA . PHE A 1 104 ? -4.161 -7.434 7.406 1.00 94.31 104 PHE A CA 1
ATOM 775 C C . PHE A 1 104 ? -5.319 -8.369 7.047 1.00 94.31 104 PHE A C 1
ATOM 777 O O . PHE A 1 104 ? -5.667 -9.275 7.804 1.00 94.31 104 PHE A O 1
ATOM 784 N N . ALA A 1 105 ? -5.920 -8.126 5.887 1.00 95.31 105 ALA A N 1
ATOM 785 C CA . ALA A 1 105 ? -6.652 -9.148 5.153 1.00 95.31 105 ALA A CA 1
ATOM 786 C C . ALA A 1 105 ? -5.680 -9.856 4.195 1.00 95.31 105 ALA A C 1
ATOM 788 O O . ALA A 1 105 ? -4.559 -9.391 3.980 1.00 95.31 105 ALA A O 1
ATOM 789 N N . THR A 1 106 ? -6.114 -10.959 3.603 1.00 96.00 106 THR A N 1
ATOM 790 C CA . THR A 1 106 ? -5.390 -11.659 2.540 1.00 96.00 106 THR A CA 1
ATOM 791 C C . THR A 1 106 ? -6.244 -11.743 1.277 1.00 96.00 106 THR A C 1
ATOM 793 O O . THR A 1 106 ? -7.449 -11.479 1.308 1.00 96.00 106 THR A O 1
ATOM 796 N N . ILE A 1 107 ? -5.617 -12.095 0.159 1.00 97.44 107 ILE A N 1
ATOM 797 C CA . ILE A 1 107 ? -6.289 -12.358 -1.113 1.00 97.44 107 ILE A CA 1
ATOM 798 C C . ILE A 1 107 ? -6.091 -13.836 -1.422 1.00 97.44 107 ILE A C 1
ATOM 800 O O . ILE A 1 107 ? -4.967 -14.333 -1.419 1.00 97.44 107 ILE A O 1
ATOM 804 N N . ASP A 1 108 ? -7.192 -14.535 -1.663 1.00 95.88 108 ASP A N 1
ATOM 805 C CA . ASP A 1 108 ? -7.160 -15.923 -2.098 1.00 95.88 108 ASP A CA 1
ATOM 806 C C . ASP A 1 108 ? -6.512 -16.026 -3.494 1.00 95.88 108 ASP A C 1
ATOM 808 O O . ASP A 1 108 ? -6.955 -15.323 -4.406 1.00 95.88 108 ASP A O 1
ATOM 812 N N . PRO A 1 109 ? -5.468 -16.851 -3.687 1.00 96.50 109 PRO A N 1
ATOM 813 C CA . PRO A 1 109 ? -4.698 -16.860 -4.932 1.00 96.50 109 PRO A CA 1
ATOM 814 C C . PRO A 1 109 ? -5.451 -17.468 -6.121 1.00 96.50 109 PRO A C 1
ATOM 816 O O . PRO A 1 109 ? -5.104 -17.168 -7.261 1.00 96.50 109 PRO A O 1
ATOM 819 N N . ASP A 1 110 ? -6.472 -18.290 -5.870 1.00 97.62 110 ASP A N 1
ATOM 820 C CA . ASP A 1 110 ? -7.213 -18.998 -6.916 1.00 97.62 110 ASP A CA 1
ATOM 821 C C . ASP A 1 110 ? -8.481 -18.234 -7.322 1.00 97.62 110 ASP A C 1
ATOM 823 O O . ASP A 1 110 ? -8.846 -18.166 -8.494 1.00 97.62 110 ASP A O 1
ATOM 827 N N . THR A 1 111 ? -9.166 -17.642 -6.342 1.00 97.56 111 THR A N 1
ATOM 828 C CA . THR A 1 111 ? -10.464 -16.969 -6.523 1.00 97.56 111 THR A CA 1
ATOM 829 C C . THR A 1 111 ? -10.374 -15.447 -6.513 1.00 97.56 111 THR A C 1
ATOM 831 O O . THR A 1 111 ? -11.348 -14.781 -6.861 1.00 97.56 111 THR A O 1
ATOM 834 N N . PHE A 1 112 ? -9.241 -14.883 -6.083 1.00 96.44 112 PHE A N 1
ATOM 835 C CA . PHE A 1 112 ? -9.030 -13.447 -5.857 1.00 96.44 112 PHE A CA 1
ATOM 836 C C . PHE A 1 112 ? -9.992 -12.814 -4.840 1.00 96.44 112 PHE A C 1
ATOM 838 O O . PHE A 1 112 ? -10.084 -11.589 -4.731 1.00 96.44 112 PHE A O 1
ATOM 845 N N . ALA A 1 113 ? -10.702 -13.634 -4.063 1.00 97.69 113 ALA A N 1
ATOM 846 C CA . ALA A 1 113 ? -11.575 -13.160 -3.004 1.00 97.69 113 ALA A CA 1
ATOM 847 C C . ALA A 1 113 ? -10.754 -12.592 -1.839 1.00 97.69 113 ALA A C 1
ATOM 849 O O . ALA A 1 113 ? -9.745 -13.167 -1.423 1.00 97.69 113 ALA A O 1
ATOM 850 N N . VAL A 1 114 ? -11.224 -11.485 -1.261 1.00 96.56 114 VAL A N 1
ATOM 851 C CA . VAL A 1 114 ? -10.660 -10.947 -0.018 1.00 96.56 114 VAL A CA 1
ATOM 852 C C . VAL A 1 114 ? -11.086 -11.841 1.142 1.00 96.56 114 VAL A C 1
ATOM 854 O O . VAL A 1 114 ? -12.277 -12.079 1.346 1.00 96.56 114 VAL A O 1
ATOM 857 N N . LYS A 1 115 ? -10.115 -12.323 1.916 1.00 96.38 115 LYS A N 1
ATOM 858 C CA . LYS A 1 115 ? -10.328 -13.199 3.071 1.00 96.38 115 LYS A CA 1
ATOM 859 C C . LYS A 1 115 ? -9.650 -12.634 4.322 1.00 96.38 115 LYS A C 1
ATOM 861 O O . LYS A 1 115 ? -8.718 -11.835 4.213 1.00 96.38 115 LYS A O 1
ATOM 866 N N . PRO A 1 116 ? -10.085 -13.039 5.524 1.00 95.56 116 PRO A N 1
ATOM 867 C CA . PRO A 1 116 ? -9.303 -12.816 6.733 1.00 95.56 116 PRO A CA 1
ATOM 868 C C . PRO A 1 116 ? -7.900 -13.407 6.581 1.00 95.56 116 PRO A C 1
ATOM 870 O O . PRO A 1 116 ? -7.754 -14.471 5.983 1.00 95.56 116 PRO A O 1
ATOM 873 N N . TRP A 1 117 ? -6.879 -12.748 7.135 1.00 93.00 117 TRP A N 1
ATOM 874 C CA . TRP A 1 117 ? -5.538 -13.339 7.193 1.00 93.00 117 TRP A CA 1
ATOM 875 C C . TRP A 1 117 ? -5.533 -14.624 8.031 1.00 93.00 117 TRP A C 1
ATOM 877 O O . TRP A 1 117 ? -4.922 -15.617 7.645 1.00 93.00 117 TRP A O 1
ATOM 887 N N . HIS A 1 118 ? -6.251 -14.619 9.156 1.00 94.81 118 HIS A N 1
ATOM 888 C CA . HIS A 1 118 ? -6.502 -15.797 9.979 1.00 94.81 118 HIS A CA 1
ATOM 889 C C . HIS A 1 118 ? -7.970 -15.845 10.425 1.00 94.81 118 HIS A C 1
ATOM 891 O O . HIS A 1 118 ? -8.591 -14.804 10.642 1.00 94.81 118 HIS A O 1
ATOM 897 N N . GLU A 1 119 ? -8.531 -17.041 10.614 1.00 93.38 119 GLU A N 1
ATOM 898 C CA . GLU A 1 119 ? -9.950 -17.211 10.978 1.00 93.38 119 GLU A CA 1
ATOM 899 C C . GLU A 1 119 ? -10.312 -16.528 12.307 1.00 93.38 119 GLU A C 1
ATOM 901 O O . GLU A 1 119 ? -11.377 -15.922 12.439 1.00 93.38 119 GLU A O 1
ATOM 906 N N . ASP A 1 120 ? -9.395 -16.549 13.277 1.00 91.50 120 ASP A N 1
ATOM 907 C CA . ASP A 1 120 ? -9.567 -15.856 14.562 1.00 91.50 120 ASP A CA 1
ATOM 908 C C . ASP A 1 120 ? -9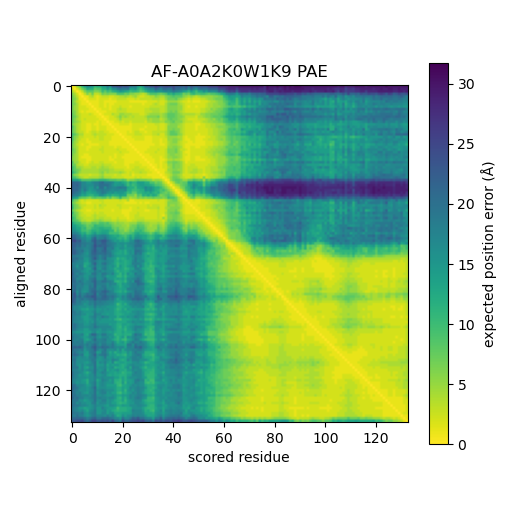.736 -14.334 14.426 1.00 91.50 120 ASP A C 1
ATOM 910 O O . ASP A 1 120 ? -10.395 -13.712 15.266 1.00 91.50 120 ASP A O 1
ATOM 914 N N . ASP A 1 121 ? -9.198 -13.728 13.362 1.00 94.19 121 ASP A N 1
ATOM 915 C CA . ASP A 1 121 ? -9.279 -12.281 13.149 1.00 94.19 121 ASP A CA 1
ATOM 916 C C . ASP A 1 121 ? -10.738 -11.842 12.916 1.00 94.19 121 ASP A C 1
ATOM 918 O O . ASP A 1 121 ? -11.119 -10.729 13.279 1.00 94.19 121 ASP A O 1
ATOM 922 N N . VAL A 1 122 ? -11.600 -12.741 12.417 1.00 93.69 122 VAL A N 1
ATOM 923 C CA . VAL A 1 122 ? -13.027 -12.473 12.157 1.00 93.69 122 VAL A CA 1
ATOM 924 C C . VAL A 1 122 ? -13.753 -11.995 13.415 1.00 93.69 122 VAL A C 1
ATOM 926 O O . VAL A 1 122 ? -14.601 -11.099 13.353 1.00 93.69 122 VAL A O 1
ATOM 929 N N . LYS A 1 123 ? -13.409 -12.557 14.580 1.00 91.56 123 LYS A N 1
ATOM 930 C CA . LYS A 1 123 ? -13.990 -12.143 15.866 1.00 91.56 123 LYS A CA 1
ATOM 931 C C . LYS A 1 123 ? -13.508 -10.746 16.260 1.00 91.56 123 LYS A C 1
ATOM 933 O O . LYS A 1 123 ? -14.2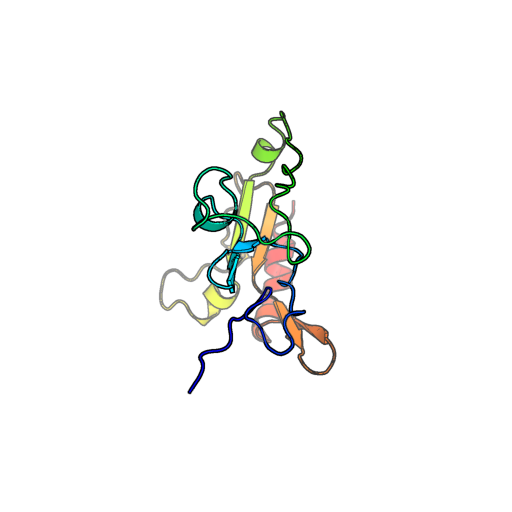93 -9.944 16.768 1.00 91.56 123 LYS A O 1
ATOM 938 N N . LEU A 1 124 ? -12.246 -10.436 15.969 1.00 95.19 124 LEU A N 1
ATOM 939 C CA . LEU A 1 124 ? -11.615 -9.155 16.286 1.00 95.19 124 LEU A CA 1
ATOM 940 C C . LEU A 1 124 ? -12.128 -8.015 15.400 1.00 95.19 124 LEU A C 1
ATOM 942 O O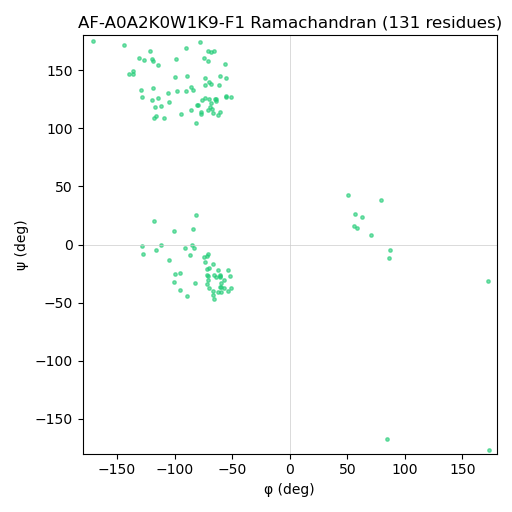 . LEU A 1 124 ? -12.148 -6.872 15.848 1.00 95.19 124 LEU A O 1
ATOM 946 N N . TYR A 1 125 ? -12.610 -8.296 14.185 1.00 94.75 125 TYR A N 1
ATOM 947 C CA . TYR A 1 125 ? -13.156 -7.267 13.290 1.00 94.75 125 TYR A CA 1
ATOM 948 C C . TYR A 1 125 ? -14.344 -6.530 13.898 1.00 94.75 125 TYR A C 1
ATOM 950 O O . TYR A 1 125 ? -14.430 -5.307 13.785 1.00 94.75 125 TYR A O 1
ATOM 958 N N . LYS A 1 126 ? -15.246 -7.246 14.580 1.00 92.69 126 LYS A N 1
ATOM 959 C CA . LYS A 1 126 ? -16.398 -6.621 15.247 1.00 92.69 126 LYS A CA 1
ATOM 960 C C . LYS A 1 126 ? -15.958 -5.738 16.410 1.00 92.69 126 LYS A C 1
ATOM 962 O O . LYS A 1 126 ? -16.488 -4.647 16.575 1.00 92.69 126 LYS A O 1
ATOM 967 N N . GLU A 1 127 ? -14.971 -6.181 17.185 1.00 94.44 127 GLU A N 1
ATOM 968 C CA . GLU A 1 127 ? -14.435 -5.379 18.288 1.00 94.44 127 GLU A CA 1
ATOM 969 C C . GLU A 1 127 ? -13.720 -4.128 17.777 1.00 94.44 127 GLU A C 1
ATOM 971 O O . GLU A 1 127 ? -13.943 -3.038 18.290 1.00 94.44 127 GLU A O 1
ATOM 976 N N . PHE A 1 128 ? -12.909 -4.276 16.730 1.00 96.12 128 PHE A N 1
ATOM 977 C CA . PHE A 1 128 ? -12.167 -3.182 16.117 1.00 96.12 128 PHE A CA 1
ATOM 978 C C . PHE A 1 128 ? -13.088 -2.153 15.460 1.00 96.12 128 PHE A C 1
ATOM 980 O O . PHE A 1 128 ? -12.951 -0.957 15.694 1.00 96.12 128 PHE A O 1
ATOM 987 N N . THR A 1 129 ? -14.075 -2.602 14.683 1.00 94.88 129 THR A N 1
ATOM 988 C CA . THR A 1 129 ? -15.059 -1.698 14.061 1.00 94.88 129 THR A CA 1
ATOM 989 C C . THR A 1 129 ? -16.022 -1.086 15.077 1.00 94.88 129 THR A C 1
ATOM 991 O O . THR A 1 129 ? -16.602 -0.039 14.800 1.00 94.88 129 THR A O 1
ATOM 994 N N . GLY A 1 130 ? -16.163 -1.691 16.259 1.00 94.38 130 GLY A N 1
ATOM 995 C CA . GLY A 1 130 ? -16.890 -1.137 17.399 1.00 94.38 130 GLY A CA 1
ATOM 996 C C . GLY A 1 130 ? -16.195 0.039 18.093 1.00 94.38 130 GLY A C 1
ATOM 997 O O . GLY A 1 130 ? -16.829 0.697 18.906 1.00 94.38 130 GLY A O 1
ATOM 998 N N . LEU A 1 131 ? -14.932 0.341 17.766 1.00 94.81 131 LEU A N 1
ATOM 999 C CA . LEU A 1 131 ? -14.214 1.513 18.292 1.00 94.81 131 LEU A CA 1
ATOM 1000 C C . LEU A 1 131 ? -14.672 2.839 17.671 1.00 94.81 131 LEU A C 1
ATOM 1002 O O . LEU A 1 131 ? -14.273 3.909 18.136 1.00 94.81 131 LEU A O 1
ATOM 1006 N N . LYS A 1 132 ? -15.477 2.780 16.604 1.00 88.62 132 LYS A N 1
ATOM 1007 C CA . LYS A 1 132 ? -16.090 3.968 16.009 1.00 88.62 132 LYS A CA 1
ATOM 1008 C C . LYS A 1 132 ? -17.011 4.644 17.034 1.00 88.62 132 LYS A C 1
ATOM 1010 O O . LYS A 1 132 ? -17.754 3.961 17.737 1.00 88.62 132 LYS A O 1
ATOM 1015 N N . LYS A 1 133 ? -16.939 5.971 17.105 1.00 69.00 133 LYS A N 1
ATOM 1016 C CA . LYS A 1 133 ? -17.850 6.801 17.903 1.00 69.00 133 LYS A CA 1
ATOM 1017 C C . LYS A 1 133 ? -19.087 7.156 17.094 1.00 69.00 133 LYS A C 1
ATOM 1019 O O . LYS A 1 133 ? -18.938 7.308 15.860 1.00 69.00 133 LYS A O 1
#

Solvent-accessible surface area (backbone atoms only — not comparable to full-atom values): 8043 Å² total; per-residue (Å²): 132,85,82,65,28,76,10,24,71,58,11,77,89,39,68,32,52,29,74,95,47,28,8,7,18,57,80,12,47,70,38,80,48,63,72,16,51,41,84,86,45,84,72,22,23,51,36,86,90,17,36,39,73,78,76,80,77,73,89,82,76,98,63,70,68,68,76,75,54,36,76,44,78,42,56,59,59,36,59,75,71,43,92,66,89,59,57,51,55,83,70,59,80,61,81,84,49,72,42,77,45,79,35,62,68,36,66,40,91,88,78,66,44,81,39,68,64,44,81,74,46,62,66,47,49,58,45,46,64,60,69,64,130

InterPro domains:
  IPR001002 Chitin-binding, type 1 [PF00187] (7-46)
  IPR001002 Chitin-binding, type 1 [PS50941] (4-55)
  IPR001002 Chitin-binding, type 1 [SM00270] (6-46)
  IPR001223 Glycoside hydrolase family 18, catalytic domain [PS51910] (68-133)
  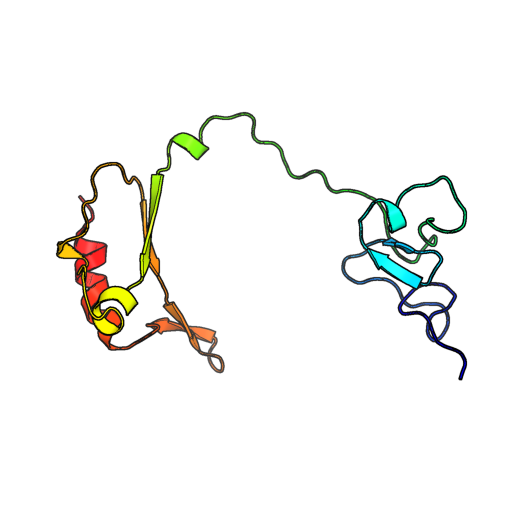IPR017853 Glycoside hydrolase superfamily [SSF51445] (69-133)
  IPR018371 Chitin-binding, type 1, conserved site [PS00026] (18-37)
  IPR036861 Endochitinase-like superfamily [G3DSA:3.30.60.10] (5-52)
  IPR036861 Endochitinase-like superfamily [SSF57016] (12-46)

Organism: Gibberella nygamai (NCBI:txid42673)

pLDDT: mean 88.82, std 10.02, range [48.44, 97.69]

Mean predicted aligned error: 10.5 Å